Protein AF-A0A968WFP6-F1 (afdb_monomer_lite)

pLDDT: mean 75.78, std 13.23, range [52.28, 91.62]

Radius of gyration: 11.97 Å; chains: 1; bounding box: 28×22×26 Å

Foldseek 3Di:
DPFKDFDWDWDWDDDDPVDIHTDDTDDPPDDDDPPPCVVVPPDGMGTDD

Sequence (49 aa):
DGSRAVRRDVKLGRKNPEHFEVLEGLQPGDRVITSSYENFGNNEVLILN

Structure (mmCIF, N/CA/C/O backbone):
data_AF-A0A968WFP6-F1
#
_entry.id   AF-A0A968WFP6-F1
#
loop_
_atom_site.group_PDB
_atom_site.id
_atom_site.type_symbol
_atom_site.label_atom_id
_atom_site.label_alt_id
_atom_site.label_comp_id
_atom_site.label_asym_id
_atom_site.label_entity_id
_atom_site.label_seq_id
_atom_site.pdbx_PDB_ins_code
_atom_site.Cartn_x
_atom_site.Cartn_y
_atom_site.Cartn_z
_atom_site.occupancy
_atom_site.B_iso_or_equiv
_atom_site.auth_seq_id
_atom_site.auth_comp_id
_atom_site.auth_asym_id
_atom_site.auth_atom_id
_atom_site.pdbx_PDB_model_num
ATOM 1 N N . ASP A 1 1 ? 7.700 -11.610 -12.924 1.00 53.19 1 ASP A N 1
ATOM 2 C CA . ASP A 1 1 ? 8.744 -10.654 -12.504 1.00 53.19 1 ASP A CA 1
ATOM 3 C C . ASP A 1 1 ? 8.176 -9.494 -11.715 1.00 53.19 1 ASP A C 1
ATOM 5 O O . ASP A 1 1 ? 7.889 -8.452 -12.281 1.00 53.19 1 ASP A O 1
ATOM 9 N N . GLY A 1 2 ? 7.994 -9.653 -10.399 1.00 61.72 2 GLY A N 1
ATOM 10 C CA . GLY A 1 2 ? 7.609 -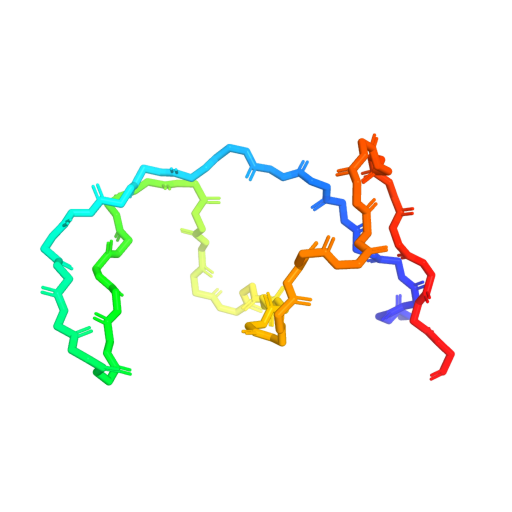8.551 -9.502 1.00 61.72 2 GLY A CA 1
ATOM 11 C C . GLY A 1 2 ? 8.721 -7.514 -9.321 1.00 61.72 2 GLY A C 1
ATOM 12 O O . GLY A 1 2 ? 8.900 -7.031 -8.217 1.00 61.72 2 GLY A O 1
ATOM 13 N N . SER A 1 3 ? 9.479 -7.236 -10.380 1.00 68.12 3 SER A N 1
ATOM 14 C CA . SER A 1 3 ? 10.668 -6.396 -10.413 1.00 68.12 3 SER A CA 1
ATOM 15 C C . SER A 1 3 ? 10.344 -4.924 -10.621 1.00 68.12 3 SER A C 1
ATOM 17 O O . SER A 1 3 ? 11.247 -4.098 -10.607 1.00 68.12 3 SER A O 1
ATOM 19 N N . ARG A 1 4 ? 9.074 -4.569 -10.852 1.00 71.50 4 ARG A N 1
ATOM 20 C CA . ARG A 1 4 ? 8.638 -3.191 -11.091 1.00 71.50 4 ARG A CA 1
ATOM 21 C C . ARG A 1 4 ? 7.345 -2.921 -10.334 1.00 71.50 4 ARG A C 1
ATOM 23 O O . ARG A 1 4 ? 6.384 -3.674 -10.472 1.00 71.50 4 ARG A O 1
ATOM 30 N N . ALA A 1 5 ? 7.321 -1.838 -9.570 1.00 80.38 5 ALA A N 1
ATOM 31 C CA . ALA A 1 5 ? 6.112 -1.273 -8.991 1.00 80.38 5 ALA A CA 1
ATOM 32 C C . ALA A 1 5 ? 5.808 0.058 -9.680 1.00 80.38 5 ALA A C 1
ATOM 34 O O . ALA A 1 5 ? 6.718 0.834 -9.978 1.00 80.38 5 ALA A O 1
ATOM 35 N N . VAL A 1 6 ? 4.528 0.308 -9.937 1.00 79.56 6 VAL A N 1
ATOM 36 C CA . VAL A 1 6 ? 4.039 1.547 -10.547 1.00 79.56 6 VAL A CA 1
ATOM 37 C C . VAL A 1 6 ? 3.245 2.334 -9.520 1.00 79.56 6 VAL A C 1
ATOM 39 O O . VAL A 1 6 ? 2.515 1.745 -8.717 1.00 79.56 6 VAL A O 1
ATOM 42 N N . ARG A 1 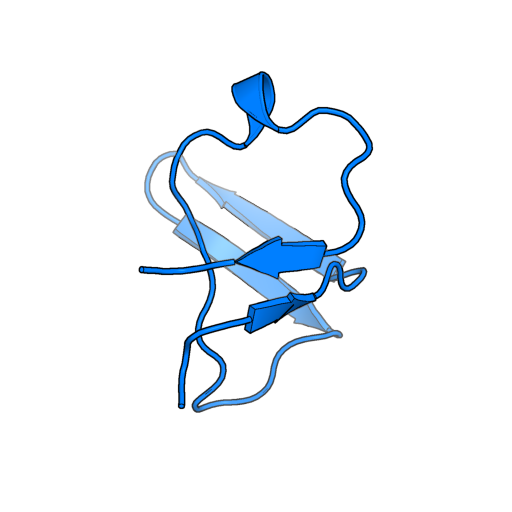7 ? 3.376 3.662 -9.539 1.00 80.31 7 ARG A N 1
ATOM 43 C CA . ARG A 1 7 ? 2.504 4.515 -8.733 1.00 80.31 7 ARG A CA 1
ATOM 44 C C . ARG A 1 7 ? 1.081 4.440 -9.288 1.00 80.31 7 ARG A C 1
ATOM 46 O O . ARG A 1 7 ? 0.865 4.562 -10.492 1.00 80.31 7 ARG A O 1
ATOM 53 N N . ARG A 1 8 ? 0.116 4.246 -8.397 1.00 83.56 8 ARG A N 1
ATOM 54 C CA . ARG A 1 8 ? -1.309 4.279 -8.710 1.00 83.56 8 ARG A CA 1
ATOM 55 C C . ARG A 1 8 ? -2.025 5.072 -7.633 1.00 83.56 8 ARG A C 1
ATOM 57 O O . ARG A 1 8 ? -1.769 4.868 -6.448 1.00 83.56 8 ARG A O 1
ATOM 64 N N . ASP A 1 9 ? -2.935 5.934 -8.060 1.00 84.62 9 ASP A N 1
ATOM 65 C CA . ASP A 1 9 ? -3.829 6.626 -7.145 1.00 84.62 9 ASP A CA 1
ATOM 66 C C . ASP A 1 9 ? -4.843 5.631 -6.575 1.00 84.62 9 ASP A C 1
ATOM 68 O O . ASP A 1 9 ? -5.529 4.917 -7.311 1.00 84.62 9 ASP A O 1
ATOM 72 N N . VAL A 1 10 ? -4.916 5.568 -5.248 1.00 88.25 10 VAL A N 1
ATOM 73 C CA . VAL A 1 10 ? -5.866 4.730 -4.512 1.00 88.25 10 VAL A CA 1
ATOM 74 C C . VAL A 1 10 ? -6.711 5.609 -3.609 1.00 88.25 10 VAL A C 1
ATOM 76 O O . VAL A 1 10 ? -6.225 6.580 -3.023 1.00 88.25 10 VAL A O 1
ATOM 79 N N . LYS A 1 11 ? -7.989 5.262 -3.475 1.00 89.19 11 LYS A N 1
ATOM 80 C CA . LYS A 1 11 ? -8.891 5.974 -2.575 1.00 89.19 11 LYS A CA 1
ATOM 81 C C . LYS A 1 11 ? -8.903 5.266 -1.235 1.00 89.19 11 LYS A C 1
ATOM 83 O O . LYS A 1 11 ? -9.373 4.135 -1.135 1.00 89.19 11 LYS A O 1
ATOM 88 N N . LEU A 1 12 ? -8.385 5.933 -0.212 1.00 89.06 12 LEU A N 1
ATOM 89 C CA . LEU A 1 12 ? -8.378 5.412 1.149 1.00 89.06 12 LEU A CA 1
ATOM 90 C C . LEU A 1 12 ? -9.612 5.890 1.918 1.00 89.06 12 LEU A C 1
ATOM 92 O O . LEU A 1 12 ? -10.053 7.031 1.766 1.00 89.06 12 LEU A O 1
ATOM 96 N N . GLY A 1 13 ? -10.162 4.994 2.728 1.00 90.31 13 GLY A N 1
ATOM 97 C CA . GLY A 1 13 ? -11.268 5.246 3.640 1.00 90.31 13 GLY A CA 1
ATOM 98 C C . GLY A 1 13 ? -10.773 5.444 5.068 1.00 90.31 13 GLY A C 1
ATOM 99 O O . GLY A 1 13 ? -9.900 6.272 5.351 1.00 90.31 13 GLY A O 1
ATOM 100 N N . ARG A 1 14 ? -11.352 4.682 5.997 1.00 91.62 14 ARG A N 1
ATOM 101 C CA . ARG A 1 14 ? -10.977 4.724 7.412 1.00 91.62 14 ARG A CA 1
ATOM 102 C C . ARG A 1 14 ? -9.541 4.227 7.594 1.00 91.62 14 ARG A C 1
ATOM 104 O O . ARG A 1 14 ? -9.110 3.263 6.969 1.00 91.62 14 ARG A O 1
ATOM 111 N N . LYS A 1 15 ? -8.804 4.871 8.496 1.00 88.88 15 LYS A N 1
ATOM 112 C CA . LYS A 1 15 ? -7.452 4.460 8.890 1.00 88.88 15 LYS A CA 1
ATOM 113 C C . LYS A 1 15 ? -7.368 4.278 10.396 1.00 88.88 15 LYS A C 1
ATOM 115 O O . LYS A 1 15 ? -7.969 5.048 11.148 1.00 88.88 15 LYS A O 1
ATOM 120 N N . ASN A 1 16 ? -6.610 3.282 10.823 1.00 87.75 16 ASN A N 1
ATOM 121 C CA . ASN A 1 16 ? -6.153 3.120 12.195 1.00 87.75 16 ASN A CA 1
ATOM 122 C C . ASN A 1 16 ? -4.623 2.896 12.177 1.00 87.75 16 ASN A C 1
ATOM 124 O O . ASN A 1 16 ? -4.038 2.841 11.095 1.00 87.75 16 ASN A O 1
ATOM 128 N N . PRO A 1 17 ? -3.950 2.822 13.336 1.00 84.75 17 PRO A N 1
ATOM 129 C CA . PRO A 1 17 ? -2.494 2.671 13.375 1.00 84.75 17 PRO A CA 1
ATOM 130 C C . PRO A 1 17 ? -1.956 1.400 12.703 1.00 84.75 17 PRO A C 1
ATOM 132 O O . PRO A 1 17 ? -0.794 1.371 12.317 1.00 84.75 17 PRO A O 1
ATOM 135 N N . GLU A 1 18 ? -2.780 0.363 12.562 1.00 83.31 18 GLU A N 1
ATOM 136 C CA . GLU A 1 18 ? -2.372 -0.935 12.020 1.00 83.31 18 GLU A CA 1
ATOM 137 C C . GLU A 1 18 ? -2.847 -1.159 10.573 1.00 83.31 18 GLU A C 1
ATOM 139 O O . GLU A 1 18 ? -2.255 -1.952 9.846 1.00 83.31 18 GLU A O 1
ATOM 144 N N . HIS A 1 19 ? -3.912 -0.477 10.139 1.00 84.12 19 HIS A N 1
ATOM 145 C CA . HIS A 1 19 ? -4.647 -0.787 8.914 1.00 84.12 19 HIS A CA 1
ATOM 146 C C . HIS A 1 19 ? -5.203 0.457 8.212 1.00 84.12 19 HIS A C 1
ATOM 148 O O . HIS A 1 19 ? -5.659 1.422 8.836 1.00 84.12 19 HIS A O 1
ATOM 154 N N . PHE A 1 20 ? -5.271 0.361 6.885 1.00 86.50 20 PHE A N 1
ATOM 155 C CA . PHE A 1 20 ? -5.938 1.313 6.004 1.00 86.50 20 PHE A CA 1
ATOM 156 C C . PHE A 1 20 ? -7.042 0.605 5.226 1.00 86.50 20 PHE A C 1
ATOM 158 O O . PHE A 1 20 ? -6.827 -0.463 4.655 1.00 86.50 20 PHE A O 1
ATOM 165 N N . GLU A 1 21 ? -8.219 1.212 5.179 1.00 88.25 21 GLU A N 1
ATOM 166 C CA . GLU A 1 21 ? -9.299 0.784 4.301 1.00 88.25 21 GLU A CA 1
ATOM 167 C C . GLU A 1 21 ? -9.054 1.323 2.889 1.00 88.25 21 GLU A C 1
ATOM 169 O O . GLU A 1 21 ? -8.823 2.521 2.709 1.00 88.25 21 GLU A O 1
ATOM 174 N N . VAL A 1 22 ? -9.121 0.448 1.887 1.00 89.62 22 VAL A N 1
ATOM 175 C CA . VAL A 1 22 ? -8.999 0.814 0.472 1.00 89.62 22 VAL A CA 1
ATOM 176 C C . VAL A 1 22 ? -10.379 0.712 -0.160 1.00 89.62 22 VAL A C 1
ATOM 178 O O . VAL A 1 22 ? -10.967 -0.364 -0.201 1.00 89.62 22 VAL A O 1
ATOM 181 N N . LEU A 1 23 ? -10.895 1.842 -0.635 1.00 90.25 23 LEU A N 1
ATOM 182 C CA . LEU A 1 23 ? -12.213 1.941 -1.258 1.00 90.25 23 LEU A CA 1
ATOM 183 C C . LEU A 1 23 ? -12.137 1.688 -2.767 1.00 90.25 23 LEU A C 1
ATOM 185 O O . LEU A 1 23 ? -13.022 1.050 -3.325 1.00 90.25 23 LEU A O 1
ATOM 189 N N . GLU A 1 24 ? -11.089 2.190 -3.429 1.00 90.88 24 GLU A N 1
ATOM 190 C CA . GLU A 1 24 ? -10.911 2.097 -4.884 1.00 90.88 24 GLU A CA 1
ATOM 191 C C . GLU A 1 24 ? -9.418 2.055 -5.255 1.00 90.88 24 GLU A C 1
ATOM 193 O O . GLU A 1 24 ? -8.566 2.568 -4.525 1.00 90.88 24 GLU A O 1
ATOM 198 N N . GLY A 1 25 ? -9.105 1.483 -6.422 1.00 86.75 25 GLY A N 1
ATOM 199 C CA . GLY A 1 25 ? -7.765 1.512 -7.025 1.00 86.75 25 GLY A CA 1
ATOM 200 C C . GLY A 1 25 ? -6.915 0.250 -6.826 1.00 86.75 25 GLY A C 1
ATOM 201 O O . GLY A 1 25 ? -5.925 0.086 -7.539 1.00 86.75 25 GLY A O 1
ATOM 202 N N . LEU A 1 26 ? -7.315 -0.670 -5.941 1.00 88.25 26 LEU A N 1
ATOM 203 C CA . LEU A 1 26 ? -6.674 -1.982 -5.773 1.00 88.25 26 LEU A CA 1
ATOM 204 C C . LEU A 1 26 ? -7.654 -3.127 -6.015 1.00 88.25 26 LEU A C 1
ATOM 206 O O . LEU A 1 26 ? -8.849 -3.009 -5.734 1.00 88.25 26 LEU A O 1
ATOM 210 N N . GLN A 1 27 ? -7.130 -4.246 -6.504 1.00 86.50 27 GLN A N 1
ATOM 211 C CA . GLN A 1 27 ? -7.860 -5.497 -6.668 1.00 86.50 27 GLN A CA 1
ATOM 212 C C . GLN A 1 27 ? -7.267 -6.600 -5.778 1.00 86.50 27 GLN A C 1
ATOM 214 O O . GLN A 1 27 ? -6.078 -6.566 -5.447 1.00 86.50 27 GLN A O 1
ATOM 219 N N . PRO A 1 28 ? -8.066 -7.611 -5.388 1.00 84.62 28 PRO A N 1
ATOM 220 C CA . PRO A 1 28 ? -7.538 -8.785 -4.704 1.00 84.62 28 PRO A CA 1
ATOM 221 C C . PRO A 1 28 ? -6.407 -9.434 -5.514 1.00 84.62 28 PRO A C 1
ATOM 223 O O . PRO A 1 28 ? -6.586 -9.755 -6.686 1.00 84.62 28 PRO A O 1
ATOM 226 N N . GLY A 1 29 ? -5.250 -9.630 -4.881 1.00 84.94 29 GLY A N 1
ATOM 227 C CA . GLY A 1 29 ? -4.043 -10.158 -5.528 1.00 84.94 29 GLY A CA 1
ATOM 228 C C . GLY A 1 29 ? -3.008 -9.096 -5.914 1.00 84.94 29 GLY A C 1
ATOM 229 O O . GLY A 1 29 ? -1.865 -9.459 -6.204 1.00 84.94 29 GLY A O 1
ATOM 230 N N . ASP A 1 30 ? -3.356 -7.806 -5.852 1.00 85.75 30 ASP A N 1
ATOM 231 C CA . ASP A 1 30 ? -2.382 -6.726 -6.008 1.00 85.75 30 ASP A CA 1
ATOM 232 C C . ASP A 1 30 ? -1.363 -6.735 -4.860 1.00 85.75 30 ASP A C 1
ATOM 234 O O . ASP A 1 30 ? -1.684 -6.991 -3.696 1.00 85.75 30 ASP A O 1
ATOM 238 N N . ARG A 1 31 ? -0.106 -6.429 -5.194 1.00 83.50 31 ARG A N 1
ATOM 239 C CA . ARG A 1 31 ? 0.985 -6.302 -4.224 1.00 83.50 31 ARG A CA 1
ATOM 240 C C . ARG A 1 31 ? 1.293 -4.833 -3.996 1.00 83.50 31 ARG A C 1
ATOM 242 O O . ARG A 1 31 ? 1.597 -4.110 -4.941 1.00 83.50 31 ARG A O 1
ATOM 249 N N . VAL A 1 32 ? 1.243 -4.421 -2.736 1.00 82.19 32 VAL A N 1
ATOM 250 C CA . VAL A 1 32 ? 1.502 -3.045 -2.308 1.00 82.19 32 VAL A CA 1
ATOM 251 C C . VAL A 1 32 ? 2.790 -2.965 -1.503 1.00 82.19 32 VAL A C 1
ATOM 253 O O . VAL A 1 32 ? 3.168 -3.908 -0.811 1.00 82.19 32 VAL A O 1
ATOM 256 N N . ILE A 1 33 ? 3.460 -1.822 -1.595 1.00 79.25 33 ILE A N 1
ATOM 257 C CA . ILE A 1 33 ? 4.651 -1.518 -0.806 1.00 79.25 33 ILE A CA 1
ATOM 258 C C . ILE A 1 33 ? 4.199 -0.620 0.343 1.00 79.25 33 ILE A C 1
ATOM 260 O O . ILE A 1 33 ? 3.763 0.503 0.110 1.00 79.25 33 ILE A O 1
ATOM 264 N N . THR A 1 34 ? 4.264 -1.134 1.570 1.00 76.06 34 THR A N 1
ATOM 265 C CA . THR A 1 34 ? 3.849 -0.423 2.794 1.00 76.06 34 THR A CA 1
ATOM 266 C C . THR A 1 34 ? 5.021 0.188 3.561 1.00 76.06 34 THR A C 1
ATOM 268 O O . THR A 1 34 ? 4.808 0.947 4.503 1.00 76.06 34 THR A O 1
ATOM 271 N N . SER A 1 35 ? 6.257 -0.126 3.163 1.00 70.25 35 SER A N 1
ATOM 272 C CA . SER A 1 35 ? 7.478 0.487 3.685 1.00 70.25 35 SER A CA 1
ATOM 273 C C . SER A 1 35 ? 7.435 2.003 3.494 1.00 70.25 35 SER A C 1
ATOM 275 O O . SER A 1 35 ? 6.937 2.469 2.468 1.00 70.25 35 SER A O 1
ATOM 277 N N . SER A 1 36 ? 7.983 2.766 4.447 1.00 58.62 36 SER A N 1
ATOM 278 C CA . SER A 1 36 ? 7.971 4.233 4.443 1.00 58.62 36 SER A CA 1
ATOM 279 C C . SER A 1 36 ? 8.417 4.796 3.093 1.00 58.62 36 SER A C 1
ATOM 281 O O . SER A 1 36 ? 9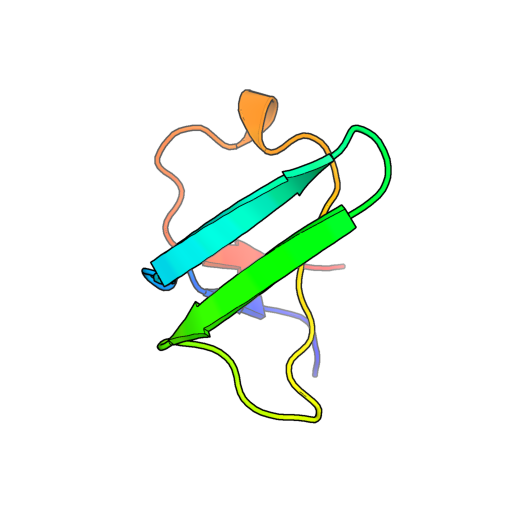.602 4.816 2.757 1.00 58.62 36 SER A O 1
ATOM 283 N N . TYR A 1 37 ? 7.443 5.265 2.313 1.00 56.97 37 TYR A N 1
ATOM 284 C CA . TYR A 1 37 ? 7.671 5.838 0.990 1.00 56.97 37 TYR A CA 1
ATOM 285 C C . TYR A 1 37 ? 8.336 7.229 1.064 1.00 56.97 37 TYR A C 1
ATOM 287 O O . TYR A 1 37 ? 8.665 7.823 0.041 1.00 56.97 37 TYR A O 1
ATOM 295 N N . GLU A 1 38 ? 8.586 7.742 2.276 1.00 55.50 38 GLU A N 1
ATOM 296 C CA . GLU A 1 38 ? 9.197 9.053 2.534 1.00 55.50 38 GLU A CA 1
ATOM 297 C C . GLU A 1 38 ? 10.547 9.243 1.824 1.00 55.50 38 GLU A C 1
ATOM 299 O O . GLU A 1 38 ? 10.854 10.354 1.403 1.00 55.50 38 GLU A O 1
ATOM 304 N N . ASN A 1 39 ? 11.311 8.169 1.588 1.00 52.28 39 ASN A N 1
ATOM 305 C CA . ASN A 1 39 ? 12.598 8.250 0.885 1.00 52.28 39 ASN A CA 1
ATOM 306 C C . ASN A 1 39 ? 12.508 8.142 -0.649 1.00 52.28 39 ASN A C 1
ATOM 308 O O . ASN A 1 39 ? 13.526 8.304 -1.321 1.00 52.28 39 ASN A O 1
ATOM 312 N N . PHE A 1 40 ? 11.331 7.880 -1.233 1.00 56.97 40 PHE A N 1
ATOM 313 C CA . PHE A 1 40 ? 11.197 7.654 -2.682 1.00 56.97 40 PHE A CA 1
ATOM 314 C C . PHE A 1 40 ? 10.696 8.872 -3.477 1.00 56.97 40 PHE A C 1
ATOM 316 O O . PHE A 1 40 ? 10.687 8.822 -4.710 1.00 56.97 40 PHE A O 1
ATOM 323 N N . GLY A 1 41 ? 10.344 9.985 -2.824 1.00 61.66 41 GLY A N 1
ATOM 324 C CA . GLY A 1 41 ? 10.045 11.266 -3.484 1.00 61.66 41 GLY A CA 1
ATOM 325 C C . GLY A 1 41 ? 8.979 11.186 -4.597 1.00 61.66 41 GLY A C 1
ATOM 326 O O . GLY A 1 41 ? 7.893 10.643 -4.403 1.00 61.66 41 GLY A O 1
ATOM 327 N N . ASN A 1 42 ? 9.284 11.731 -5.783 1.00 57.66 42 ASN A N 1
ATOM 328 C CA . ASN A 1 42 ? 8.407 11.762 -6.971 1.00 57.66 42 ASN A CA 1
ATOM 329 C C . ASN A 1 42 ? 8.627 10.593 -7.953 1.00 57.66 42 ASN A C 1
ATOM 331 O O . ASN A 1 42 ? 8.243 10.693 -9.113 1.00 57.66 42 ASN A O 1
ATOM 335 N N . ASN A 1 43 ? 9.267 9.497 -7.542 1.00 53.97 43 ASN A N 1
ATOM 336 C CA . ASN A 1 43 ? 9.577 8.416 -8.479 1.00 53.97 43 ASN A CA 1
ATOM 337 C C .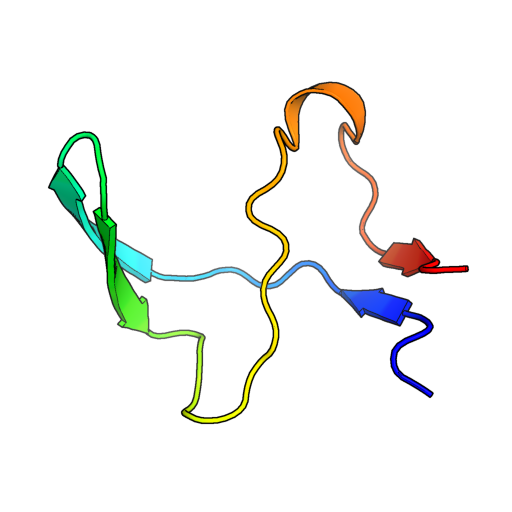 ASN A 1 43 ? 8.313 7.640 -8.893 1.00 53.97 43 ASN A C 1
ATOM 339 O O . ASN A 1 43 ? 7.647 7.015 -8.070 1.00 53.97 43 ASN A O 1
ATOM 343 N N . GLU A 1 44 ? 7.992 7.666 -10.186 1.00 59.53 44 GLU A N 1
ATOM 344 C CA . GLU A 1 44 ? 6.792 7.034 -10.758 1.00 59.53 44 GLU A CA 1
ATOM 345 C C . GLU A 1 44 ? 6.919 5.505 -10.901 1.00 59.53 44 GLU A C 1
ATOM 347 O O . GLU A 1 44 ? 5.909 4.798 -10.953 1.00 59.53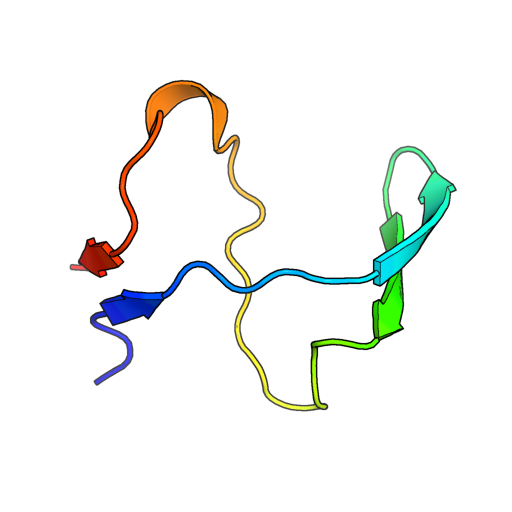 44 GLU A O 1
ATOM 352 N N . VAL A 1 45 ? 8.153 4.983 -10.919 1.00 58.16 45 VAL A N 1
ATOM 353 C CA . VAL A 1 45 ? 8.460 3.554 -11.077 1.00 58.16 45 VAL A CA 1
ATOM 354 C C . VAL A 1 45 ? 9.559 3.139 -10.098 1.00 58.16 45 VAL A C 1
ATOM 356 O O . VAL A 1 45 ? 10.632 3.739 -10.084 1.00 58.16 45 VAL A O 1
ATOM 359 N N . LEU A 1 46 ? 9.314 2.085 -9.314 1.00 67.75 46 LEU A N 1
ATOM 360 C CA . LEU A 1 46 ? 10.315 1.473 -8.433 1.00 67.75 46 LEU A CA 1
ATOM 361 C C . LEU A 1 46 ? 10.751 0.117 -8.992 1.00 67.75 46 LEU A C 1
ATOM 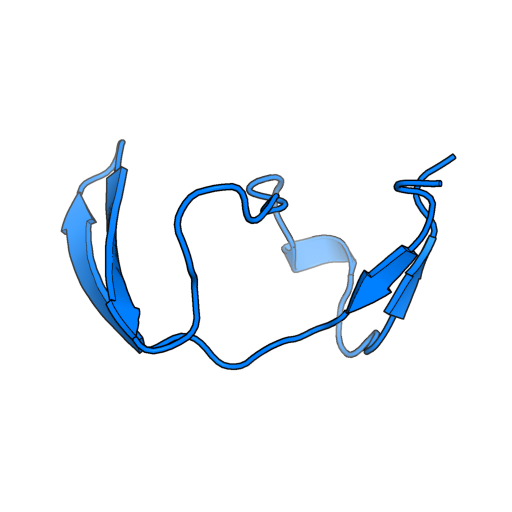363 O O . LEU A 1 46 ? 9.898 -0.694 -9.348 1.00 67.75 46 LEU A O 1
ATOM 367 N N . ILE A 1 47 ? 12.060 -0.142 -9.039 1.00 63.28 47 ILE A N 1
ATOM 368 C CA . ILE A 1 47 ? 12.604 -1.463 -9.376 1.00 63.28 47 ILE A CA 1
ATOM 369 C C . ILE A 1 47 ? 12.835 -2.250 -8.079 1.00 63.28 47 ILE A C 1
ATOM 371 O O . ILE A 1 47 ? 13.532 -1.776 -7.186 1.00 63.28 47 ILE A O 1
ATOM 375 N N . LEU A 1 48 ? 12.220 -3.427 -7.975 1.00 63.38 48 LEU A N 1
ATOM 376 C CA . LEU A 1 48 ? 12.369 -4.366 -6.861 1.00 63.38 48 LEU A CA 1
ATOM 377 C C . LEU A 1 48 ? 13.413 -5.416 -7.276 1.00 63.38 48 LEU A C 1
ATOM 379 O O . LEU A 1 48 ? 13.146 -6.202 -8.186 1.00 63.38 48 LEU A O 1
ATOM 383 N N . ASN A 1 49 ? 14.599 -5.387 -6.661 1.00 53.59 49 ASN A N 1
ATOM 384 C CA . ASN A 1 49 ? 15.641 -6.409 -6.841 1.00 53.59 49 ASN A CA 1
ATOM 385 C C . ASN A 1 49 ? 15.469 -7.561 -5.852 1.00 53.59 49 ASN A C 1
ATOM 387 O O . ASN A 1 49 ? 15.101 -7.277 -4.689 1.00 53.59 49 ASN A O 1
#

Secondary structure (DSSP, 8-state):
---EEE----EEEEE-SS-EEEEES--TT-----S-GGGSTT-SEEE--